Protein AF-A0A8J8GU17-F1 (afdb_monomer_lite)

pLDDT: mean 94.71, std 6.01, range [49.91, 98.12]

Structure (mmCIF, N/CA/C/O backbone):
data_AF-A0A8J8GU17-F1
#
_entry.id   AF-A0A8J8GU17-F1
#
loop_
_atom_site.group_PDB
_atom_site.id
_atom_site.type_symbol
_atom_site.label_atom_id
_atom_site.label_alt_id
_atom_site.label_comp_id
_atom_site.label_asym_id
_atom_site.label_entity_id
_atom_site.label_seq_id
_atom_site.pdbx_PDB_ins_code
_atom_site.Cartn_x
_atom_site.Cartn_y
_atom_site.Cartn_z
_atom_site.occupancy
_atom_site.B_iso_or_equiv
_atom_site.auth_seq_id
_atom_site.auth_comp_id
_atom_site.auth_asym_id
_atom_site.auth_atom_id
_atom_site.pdbx_PDB_model_num
ATOM 1 N N . MET A 1 1 ? 31.470 9.583 -30.764 1.00 49.91 1 MET A N 1
ATOM 2 C CA . MET A 1 1 ? 30.936 8.257 -31.128 1.00 49.91 1 MET A CA 1
ATOM 3 C C . MET A 1 1 ? 29.894 7.911 -30.079 1.00 49.91 1 MET A C 1
ATOM 5 O O . MET A 1 1 ? 30.282 7.911 -28.912 1.00 49.91 1 MET A O 1
ATOM 9 N N . PRO A 1 2 ? 28.609 7.721 -30.423 1.00 65.38 2 PRO A N 1
ATOM 10 C CA . PRO A 1 2 ? 27.665 7.145 -29.469 1.00 65.38 2 PRO A CA 1
ATOM 11 C C . PRO A 1 2 ? 28.171 5.750 -29.077 1.00 65.38 2 PRO A C 1
ATOM 13 O O . PRO A 1 2 ? 28.628 4.992 -29.931 1.00 65.38 2 PRO A O 1
ATOM 16 N N . SER A 1 3 ? 28.196 5.460 -27.775 1.00 90.19 3 SER A N 1
ATOM 17 C CA . SER A 1 3 ? 28.551 4.128 -27.277 1.00 90.19 3 SER A CA 1
ATOM 18 C C . SER A 1 3 ? 27.293 3.271 -27.314 1.00 90.19 3 SER A C 1
ATOM 20 O O . SER A 1 3 ? 26.287 3.649 -26.713 1.00 90.19 3 SER A O 1
ATOM 22 N N . THR A 1 4 ? 27.337 2.156 -28.034 1.00 94.75 4 THR A N 1
ATOM 23 C CA . THR A 1 4 ? 26.257 1.167 -28.075 1.00 94.75 4 THR A CA 1
ATOM 24 C C . THR A 1 4 ? 26.599 -0.012 -27.170 1.00 94.75 4 THR A C 1
ATOM 26 O O . THR A 1 4 ? 27.767 -0.364 -26.996 1.00 94.75 4 THR A O 1
ATOM 29 N N . LEU A 1 5 ? 25.575 -0.609 -26.568 1.00 95.38 5 LEU A N 1
ATOM 30 C CA . LEU A 1 5 ? 25.653 -1.878 -25.850 1.00 95.38 5 LEU A CA 1
ATOM 31 C C . LEU A 1 5 ? 24.434 -2.716 -26.213 1.00 95.38 5 LEU A C 1
ATOM 33 O O . LEU A 1 5 ? 23.381 -2.180 -26.557 1.00 95.38 5 LEU A O 1
ATOM 37 N N . THR A 1 6 ? 24.552 -4.035 -26.087 1.00 97.12 6 THR A N 1
ATOM 38 C CA . THR A 1 6 ? 23.347 -4.871 -26.106 1.00 97.12 6 THR A CA 1
ATOM 39 C C . THR A 1 6 ? 22.490 -4.575 -24.874 1.00 97.12 6 THR A C 1
ATOM 41 O O . THR A 1 6 ? 23.027 -4.301 -23.790 1.00 97.12 6 THR A O 1
ATOM 44 N N . VAL A 1 7 ? 21.164 -4.678 -25.002 1.00 96.50 7 VAL A N 1
ATOM 45 C CA . VAL A 1 7 ? 20.240 -4.483 -23.868 1.00 96.50 7 VAL A CA 1
ATOM 46 C C . VAL A 1 7 ? 20.624 -5.391 -22.692 1.00 96.50 7 VAL A C 1
ATOM 48 O O . VAL A 1 7 ? 20.656 -4.950 -21.544 1.00 96.50 7 VAL A O 1
ATOM 51 N N . ARG A 1 8 ? 21.018 -6.641 -22.972 1.00 97.38 8 ARG A N 1
ATOM 52 C CA . ARG A 1 8 ? 21.497 -7.610 -21.975 1.00 97.38 8 ARG A CA 1
ATOM 53 C C . ARG A 1 8 ? 22.758 -7.151 -21.246 1.00 97.38 8 ARG A C 1
ATOM 55 O O . ARG A 1 8 ? 22.832 -7.297 -20.024 1.00 97.38 8 ARG A O 1
ATOM 62 N N . GLN A 1 9 ? 23.754 -6.630 -21.963 1.00 97.62 9 GLN A N 1
ATOM 63 C CA . GLN A 1 9 ? 24.992 -6.139 -21.347 1.00 97.62 9 GLN A CA 1
ATOM 64 C C . GLN A 1 9 ? 24.708 -4.970 -20.408 1.00 97.62 9 GLN A C 1
ATOM 66 O O . GLN A 1 9 ? 25.197 -4.970 -19.280 1.00 97.62 9 GLN A O 1
ATOM 71 N N . TYR A 1 10 ? 23.881 -4.018 -20.843 1.00 97.12 10 TYR A N 1
ATOM 72 C CA . TYR A 1 10 ? 23.500 -2.877 -20.018 1.00 97.12 10 TYR A CA 1
ATOM 73 C C . TYR A 1 10 ? 22.691 -3.308 -18.786 1.00 97.12 10 TYR A C 1
ATOM 75 O O . TYR A 1 10 ? 23.036 -2.940 -17.663 1.00 97.12 10 TYR A O 1
ATOM 83 N N . ALA A 1 11 ? 21.674 -4.158 -18.971 1.00 96.31 11 ALA A N 1
ATOM 84 C CA . ALA A 1 11 ? 20.870 -4.716 -17.883 1.00 96.31 11 ALA A CA 1
ATOM 85 C C . ALA A 1 11 ? 21.747 -5.402 -16.824 1.00 96.31 11 ALA A C 1
ATOM 87 O O . ALA A 1 11 ? 21.620 -5.136 -15.630 1.00 96.31 11 ALA A O 1
ATOM 88 N N . THR A 1 12 ? 22.705 -6.220 -17.270 1.00 97.38 12 THR A N 1
ATOM 89 C CA . THR A 1 12 ? 23.651 -6.919 -16.388 1.00 97.38 12 THR A CA 1
ATOM 90 C C . THR A 1 12 ? 24.560 -5.937 -15.650 1.00 97.38 12 THR A C 1
ATOM 92 O O . THR A 1 12 ? 24.718 -6.046 -14.436 1.00 97.38 12 THR A O 1
ATOM 95 N N . ALA A 1 13 ? 25.130 -4.956 -16.357 1.00 96.62 13 ALA A N 1
ATOM 96 C CA . ALA A 1 13 ? 26.029 -3.962 -15.771 1.00 96.62 13 ALA A CA 1
ATOM 97 C C . ALA A 1 13 ? 25.346 -3.120 -14.681 1.00 96.62 13 ALA A C 1
ATOM 99 O O . ALA A 1 13 ? 25.985 -2.741 -13.700 1.00 96.62 13 ALA A O 1
ATOM 100 N N . HIS A 1 14 ? 24.046 -2.866 -14.830 1.00 94.88 14 HIS A N 1
ATOM 101 C CA . HIS A 1 14 ? 23.263 -2.056 -13.900 1.00 94.88 14 HIS A CA 1
ATOM 102 C C . HIS A 1 14 ? 22.372 -2.870 -12.954 1.00 94.88 14 HIS A C 1
ATOM 104 O O . HIS A 1 14 ? 21.648 -2.279 -12.158 1.00 94.88 14 HIS A O 1
ATOM 110 N N . SER A 1 15 ? 22.451 -4.207 -12.992 1.00 95.69 15 SER A N 1
ATOM 111 C CA . SER A 1 15 ? 21.608 -5.110 -12.189 1.00 95.69 15 SER A CA 1
ATOM 112 C C . SER A 1 15 ? 20.103 -4.838 -12.345 1.00 95.69 15 SER A C 1
ATOM 114 O O . SER A 1 15 ? 19.340 -4.924 -11.385 1.00 95.69 15 SER A O 1
ATOM 116 N N . ILE A 1 16 ? 19.681 -4.497 -13.562 1.00 94.25 16 ILE A N 1
ATOM 117 C CA . ILE A 1 16 ? 18.285 -4.228 -13.914 1.00 94.25 16 ILE A CA 1
ATOM 118 C C . ILE A 1 16 ? 17.696 -5.508 -14.520 1.00 94.25 16 ILE A C 1
ATOM 120 O O . ILE A 1 16 ? 18.326 -6.082 -15.413 1.00 94.25 16 ILE A O 1
ATOM 124 N N . PRO A 1 17 ? 16.508 -5.971 -14.089 1.00 94.31 17 PRO A N 1
ATOM 125 C CA . PRO A 1 17 ? 15.830 -7.062 -14.781 1.00 94.31 17 PRO A CA 1
ATOM 126 C C . PRO A 1 17 ? 15.508 -6.647 -16.222 1.00 94.31 17 PRO A C 1
ATOM 128 O O . PRO A 1 17 ? 14.969 -5.567 -16.473 1.00 94.31 17 PRO A O 1
ATOM 131 N N . ILE A 1 18 ? 15.906 -7.480 -17.182 1.00 94.81 18 ILE A N 1
ATOM 132 C CA . ILE A 1 18 ? 15.976 -7.111 -18.602 1.00 94.81 18 ILE A CA 1
ATOM 133 C C . ILE A 1 18 ? 14.609 -6.731 -19.189 1.00 94.81 18 ILE A C 1
ATOM 135 O O . ILE A 1 18 ? 14.518 -5.856 -20.048 1.00 94.81 18 ILE A O 1
ATOM 139 N N . GLU A 1 19 ? 13.540 -7.335 -18.679 1.00 92.94 19 GLU A N 1
ATOM 140 C CA . GLU A 1 19 ? 12.149 -7.064 -19.025 1.00 92.94 19 GLU A CA 1
ATOM 141 C C . GLU A 1 19 ? 11.753 -5.597 -18.821 1.00 92.94 19 GLU A C 1
ATOM 143 O O . GLU A 1 19 ? 10.956 -5.070 -19.598 1.00 92.94 19 GLU A O 1
ATOM 148 N N . HIS A 1 20 ? 12.359 -4.912 -17.847 1.00 92.69 20 HIS A N 1
ATOM 149 C CA . HIS A 1 20 ? 12.088 -3.500 -17.601 1.00 92.69 20 HIS A CA 1
ATOM 150 C C . HIS A 1 20 ? 12.690 -2.576 -18.660 1.00 92.69 20 HIS A C 1
ATOM 152 O O . HIS A 1 20 ? 12.275 -1.428 -18.759 1.00 92.69 20 HIS A O 1
ATOM 158 N N . LEU A 1 21 ? 13.649 -3.057 -19.452 1.00 95.06 21 LEU A N 1
ATOM 159 C CA . LEU A 1 21 ? 14.205 -2.304 -20.574 1.00 95.06 21 LEU A CA 1
ATOM 160 C C . LEU A 1 21 ? 13.504 -2.676 -21.884 1.00 95.06 21 LEU A C 1
ATOM 162 O O . LEU A 1 21 ? 13.185 -1.792 -22.672 1.00 95.06 21 LEU A O 1
ATOM 166 N N . LEU A 1 22 ? 13.219 -3.965 -22.110 1.00 95.06 22 LEU A N 1
ATOM 167 C CA . LEU A 1 22 ? 12.659 -4.449 -23.380 1.00 95.06 22 LEU A CA 1
ATOM 168 C C . LEU A 1 22 ? 11.270 -3.888 -23.693 1.00 95.06 22 LEU A C 1
ATOM 170 O O . LEU A 1 22 ? 11.017 -3.534 -24.844 1.00 95.06 22 LEU A O 1
ATOM 174 N N . GLY A 1 23 ? 10.387 -3.794 -22.694 1.00 93.38 23 GLY A N 1
ATOM 175 C CA . GLY A 1 23 ? 9.047 -3.224 -22.872 1.00 93.38 23 GLY A CA 1
ATOM 176 C C . GLY A 1 23 ? 9.107 -1.764 -23.336 1.00 93.38 23 GLY A C 1
ATOM 177 O O . GLY A 1 23 ? 8.714 -1.485 -24.470 1.00 93.38 23 GLY A O 1
ATOM 178 N N . PRO A 1 24 ? 9.688 -0.853 -22.531 1.00 93.62 24 PRO A N 1
ATOM 179 C CA . PRO A 1 24 ? 9.806 0.560 -22.890 1.00 93.62 24 PRO A CA 1
ATOM 180 C C . PRO A 1 24 ? 10.580 0.810 -24.189 1.00 93.62 24 PRO A C 1
ATOM 182 O O . PRO A 1 24 ? 10.205 1.683 -24.968 1.00 93.62 24 PRO A O 1
ATOM 185 N N . LEU A 1 25 ? 11.637 0.033 -24.461 1.00 94.75 25 LEU A N 1
ATOM 186 C CA . LEU A 1 25 ? 12.367 0.121 -25.730 1.00 94.75 25 LEU A CA 1
ATOM 187 C C . LEU A 1 25 ? 11.488 -0.263 -26.921 1.00 94.75 25 LEU A C 1
ATOM 189 O O . LEU A 1 25 ? 11.525 0.415 -27.947 1.00 94.75 25 LEU A O 1
ATOM 193 N N . SER A 1 26 ? 10.706 -1.338 -26.794 1.00 94.38 26 SER A N 1
ATOM 194 C CA . SER A 1 26 ? 9.844 -1.804 -27.882 1.00 94.38 26 SER A CA 1
ATOM 195 C C . SER A 1 26 ? 8.713 -0.822 -28.171 1.00 94.38 26 SER A C 1
ATOM 197 O O . SER A 1 26 ? 8.419 -0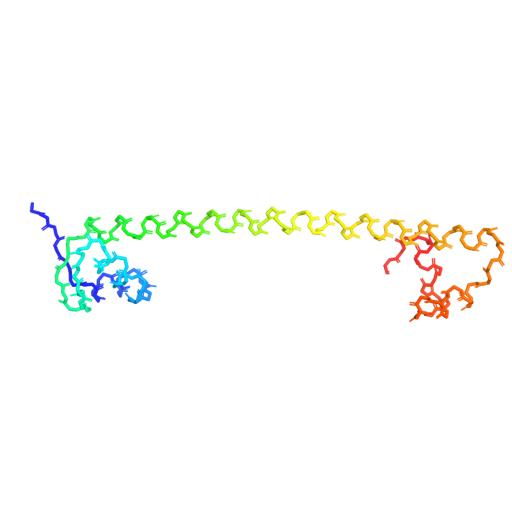.545 -29.331 1.00 94.38 26 SER A O 1
ATOM 199 N N . GLU A 1 27 ? 8.120 -0.248 -27.122 1.00 93.69 27 GLU A N 1
ATOM 200 C CA . GLU A 1 27 ? 7.106 0.804 -27.237 1.00 93.69 27 GLU A CA 1
ATOM 201 C C . GLU A 1 27 ? 7.675 2.066 -27.893 1.00 93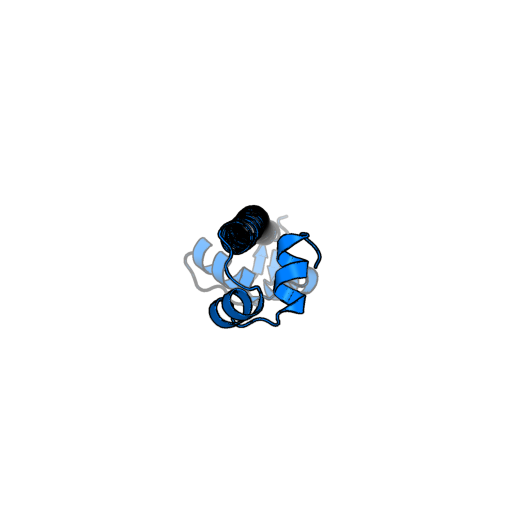.69 27 GLU A C 1
ATOM 203 O O . GLU A 1 27 ? 7.092 2.595 -28.837 1.00 93.69 27 GLU A O 1
ATOM 208 N N . ARG A 1 28 ? 8.847 2.529 -27.443 1.00 93.12 28 ARG A N 1
ATOM 209 C CA . ARG A 1 28 ? 9.491 3.741 -27.971 1.00 93.12 28 ARG A CA 1
ATOM 210 C C . ARG A 1 28 ? 9.897 3.603 -29.438 1.00 93.12 28 ARG A C 1
ATOM 212 O O . ARG A 1 28 ? 9.871 4.591 -30.171 1.00 93.12 28 ARG A O 1
ATOM 219 N N . ARG A 1 29 ? 10.289 2.400 -29.859 1.00 92.88 29 ARG A N 1
ATOM 220 C CA . ARG A 1 29 ? 10.719 2.109 -31.235 1.00 92.88 29 ARG A CA 1
ATOM 221 C C . ARG A 1 29 ? 9.592 1.620 -32.144 1.00 92.88 29 ARG A C 1
ATOM 223 O O . ARG A 1 29 ? 9.853 1.417 -33.326 1.00 92.88 29 ARG A O 1
ATOM 230 N N . ASP A 1 30 ? 8.385 1.427 -31.608 1.00 94.19 30 ASP A N 1
ATOM 231 C CA . ASP A 1 30 ? 7.243 0.811 -32.302 1.00 94.19 30 ASP A CA 1
ATOM 232 C C . ASP A 1 30 ? 7.631 -0.503 -33.015 1.00 94.19 30 ASP A C 1
ATOM 234 O O . ASP A 1 30 ? 7.248 -0.792 -34.150 1.00 94.19 30 ASP A O 1
ATOM 238 N N . ALA A 1 31 ? 8.494 -1.286 -32.363 1.00 93.00 31 ALA A N 1
ATOM 239 C CA . ALA A 1 31 ? 9.078 -2.501 -32.914 1.00 93.00 31 ALA A CA 1
ATOM 240 C C . ALA A 1 31 ? 9.533 -3.433 -31.791 1.00 93.00 31 ALA A C 1
ATOM 242 O O . ALA A 1 31 ? 10.013 -2.982 -30.758 1.00 93.00 31 ALA A O 1
ATOM 243 N N . SER A 1 32 ? 9.441 -4.746 -32.006 1.00 92.00 32 SER A N 1
ATOM 244 C CA . SER A 1 32 ? 9.950 -5.723 -31.039 1.00 92.00 32 SER A CA 1
ATOM 245 C C . SER A 1 32 ? 11.467 -5.591 -30.894 1.00 92.00 32 SER A C 1
ATOM 247 O O . SER A 1 32 ? 12.201 -5.842 -31.849 1.00 92.00 32 SER A O 1
ATOM 249 N N . VAL A 1 33 ? 11.931 -5.254 -29.692 1.00 94.38 33 VAL A N 1
ATOM 250 C CA . VAL A 1 33 ? 13.352 -5.237 -29.328 1.00 94.38 33 VAL A CA 1
ATOM 251 C C . VAL A 1 33 ? 13.666 -6.497 -28.531 1.00 94.38 33 VAL A C 1
ATOM 253 O O . VAL A 1 33 ? 12.960 -6.825 -27.579 1.00 94.38 33 VAL A O 1
ATOM 256 N N . ASP A 1 34 ? 14.715 -7.217 -28.925 1.00 95.88 34 ASP A N 1
ATOM 257 C CA . ASP A 1 34 ? 15.212 -8.369 -28.176 1.00 95.88 34 ASP A CA 1
ATOM 258 C C . ASP A 1 34 ? 16.385 -7.994 -27.254 1.00 95.88 34 ASP A C 1
ATOM 260 O O . ASP A 1 34 ? 16.905 -6.878 -27.261 1.00 95.88 34 ASP A O 1
ATOM 264 N N . SER A 1 35 ? 16.795 -8.943 -26.415 1.00 93.75 35 SER A N 1
ATOM 265 C CA . SER A 1 35 ? 17.861 -8.755 -25.430 1.00 93.75 35 SER A CA 1
ATOM 266 C C . SER A 1 35 ? 19.246 -8.505 -26.027 1.00 93.75 35 SER A C 1
ATOM 268 O O . SER A 1 35 ? 20.105 -7.945 -25.344 1.00 93.75 35 SER A O 1
ATOM 270 N N . ASP A 1 36 ? 19.486 -8.963 -27.252 1.00 96.88 36 ASP A N 1
ATOM 271 C CA . ASP A 1 36 ? 20.801 -8.927 -27.887 1.00 96.88 36 ASP A CA 1
ATOM 272 C C . ASP A 1 36 ? 20.905 -7.767 -28.899 1.00 96.88 36 ASP A C 1
ATOM 274 O O . ASP A 1 36 ? 21.980 -7.512 -29.439 1.00 96.88 36 ASP A O 1
ATOM 278 N N . ALA A 1 37 ? 19.819 -7.011 -29.091 1.00 95.62 37 ALA A N 1
ATOM 279 C CA . ALA A 1 37 ? 19.782 -5.782 -29.865 1.00 95.62 37 ALA A CA 1
ATOM 280 C C . ALA A 1 37 ? 20.762 -4.736 -29.315 1.00 95.62 37 ALA A C 1
ATOM 282 O O . ALA A 1 37 ? 20.770 -4.434 -28.117 1.00 95.62 37 ALA A O 1
ATOM 283 N N . GLU A 1 38 ? 21.560 -4.147 -30.206 1.00 96.25 38 GLU A N 1
ATOM 284 C CA . GLU A 1 38 ? 22.422 -3.018 -29.872 1.00 96.25 38 GLU A CA 1
ATOM 285 C C . GLU A 1 38 ? 21.612 -1.720 -29.794 1.00 96.25 38 GLU A C 1
ATOM 287 O O . GLU A 1 38 ? 20.874 -1.345 -30.712 1.00 96.25 38 GLU A O 1
ATOM 292 N N . VAL A 1 39 ? 21.762 -1.028 -28.670 1.00 95.31 39 VAL A N 1
ATOM 293 C CA . VAL A 1 39 ? 21.059 0.212 -28.346 1.00 95.31 39 VAL A CA 1
ATOM 294 C C . VAL A 1 39 ? 22.079 1.226 -27.840 1.00 95.31 39 VAL A C 1
ATOM 296 O O . VAL A 1 39 ? 23.087 0.867 -27.225 1.00 95.31 39 VAL A O 1
ATOM 299 N N . GLU A 1 40 ? 21.852 2.506 -28.127 1.00 95.88 40 GLU A N 1
ATOM 300 C CA . GLU A 1 40 ? 22.696 3.566 -27.587 1.00 95.88 40 GLU A CA 1
ATOM 301 C C . GLU A 1 40 ? 22.558 3.624 -26.063 1.00 95.88 40 GLU A C 1
ATOM 303 O O . GLU A 1 40 ? 21.452 3.622 -25.522 1.00 95.88 40 GLU A O 1
ATOM 308 N N . VAL A 1 41 ? 23.687 3.726 -25.360 1.00 95.38 41 VAL A N 1
ATOM 309 C CA . VAL A 1 41 ? 23.697 3.818 -23.891 1.00 95.38 41 VAL A CA 1
ATOM 310 C C . VAL A 1 41 ? 22.863 5.005 -23.398 1.00 95.38 41 VAL A C 1
ATOM 312 O O . VAL A 1 41 ? 22.188 4.880 -22.384 1.00 95.38 41 VAL A O 1
ATOM 315 N N . ALA A 1 42 ? 22.835 6.112 -24.146 1.00 95.12 42 ALA A N 1
ATOM 316 C CA . ALA A 1 42 ? 22.017 7.278 -23.819 1.00 95.12 42 ALA A CA 1
ATOM 317 C C . ALA A 1 42 ? 20.509 6.961 -23.793 1.00 95.12 42 ALA A C 1
ATOM 319 O O . ALA A 1 42 ? 19.818 7.369 -22.866 1.00 95.12 42 ALA A O 1
ATOM 320 N N . GLU A 1 43 ? 20.002 6.181 -24.753 1.00 94.44 43 GLU A N 1
ATOM 321 C CA . GLU A 1 43 ? 18.589 5.774 -24.790 1.00 94.44 43 GLU A CA 1
ATOM 322 C C . GLU A 1 43 ? 18.244 4.848 -23.610 1.00 94.44 43 GLU A C 1
ATOM 324 O O . GLU A 1 43 ? 17.183 4.972 -22.998 1.00 94.44 43 GLU A O 1
ATOM 329 N N . LEU A 1 44 ? 19.163 3.946 -23.249 1.00 94.94 44 LEU A N 1
ATOM 330 C CA . LEU A 1 44 ? 19.010 3.053 -22.095 1.00 94.94 44 LEU A CA 1
ATOM 331 C C . LEU A 1 44 ? 19.036 3.821 -20.764 1.00 94.94 44 LEU A C 1
ATOM 333 O O . LEU A 1 44 ? 18.250 3.519 -19.863 1.00 94.94 44 LEU A O 1
ATOM 337 N N . ASP A 1 45 ? 19.905 4.828 -20.650 1.00 96.06 45 ASP A N 1
ATOM 338 C CA . ASP A 1 45 ? 19.977 5.718 -19.491 1.00 96.06 45 ASP A CA 1
ATOM 339 C C . ASP A 1 45 ? 18.695 6.547 -19.330 1.00 96.06 45 ASP A C 1
ATOM 341 O O . ASP A 1 45 ? 18.194 6.649 -18.210 1.00 96.06 45 ASP A O 1
ATOM 345 N N . GLU A 1 46 ? 18.124 7.066 -20.423 1.00 95.06 46 GLU A N 1
ATOM 346 C CA . GLU A 1 46 ? 16.843 7.789 -20.403 1.00 95.06 46 GLU A CA 1
ATOM 347 C C . GLU A 1 46 ? 15.697 6.909 -19.885 1.00 95.06 46 GLU A C 1
ATOM 349 O O . GLU A 1 46 ? 14.906 7.337 -19.043 1.00 95.06 46 GLU A O 1
ATOM 354 N N . ILE A 1 47 ? 15.614 5.658 -20.349 1.00 94.69 47 ILE A N 1
ATOM 355 C CA . ILE A 1 47 ? 14.594 4.710 -19.876 1.00 94.69 47 ILE A CA 1
ATOM 356 C C . ILE A 1 47 ? 14.786 4.419 -18.388 1.00 94.69 47 ILE A C 1
ATOM 358 O O . ILE A 1 47 ? 13.821 4.453 -17.623 1.00 94.69 47 ILE A O 1
ATOM 362 N N . ARG A 1 48 ? 16.028 4.185 -17.951 1.00 94.50 48 ARG A N 1
ATOM 363 C CA . ARG A 1 48 ? 16.334 3.963 -16.533 1.00 94.50 48 ARG A CA 1
ATOM 364 C C . ARG A 1 48 ? 15.963 5.176 -15.675 1.00 94.50 48 ARG A C 1
ATOM 366 O O . ARG A 1 48 ? 15.436 5.006 -14.578 1.00 94.50 48 ARG A O 1
ATOM 373 N N . GLU A 1 49 ? 16.243 6.391 -16.139 1.00 95.06 49 GLU A N 1
ATOM 374 C CA . GLU A 1 49 ? 15.896 7.627 -15.430 1.00 95.06 49 GLU A CA 1
ATOM 375 C C . GLU A 1 49 ? 14.379 7.812 -15.311 1.00 95.06 49 GLU A C 1
ATOM 377 O O . GLU A 1 49 ? 13.881 8.128 -14.226 1.00 95.06 49 GLU A O 1
ATOM 382 N N . LEU A 1 50 ? 13.634 7.532 -16.383 1.00 92.75 50 LEU A N 1
ATOM 383 C CA . LEU A 1 50 ? 12.174 7.557 -16.360 1.00 92.75 50 LEU A CA 1
ATOM 384 C C . LEU A 1 50 ? 11.617 6.546 -15.349 1.00 92.75 50 LEU A C 1
ATOM 386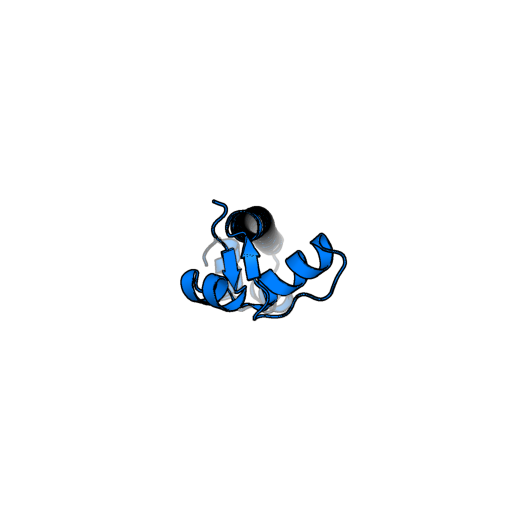 O O . LEU A 1 50 ? 10.788 6.904 -14.515 1.00 92.75 50 LEU A O 1
ATOM 390 N N . MET A 1 51 ? 12.116 5.307 -15.367 1.00 91.88 51 MET A N 1
ATOM 391 C CA . MET A 1 51 ? 11.714 4.280 -14.401 1.00 91.88 51 MET A CA 1
ATOM 392 C C . MET A 1 51 ? 11.988 4.707 -12.955 1.00 91.88 51 MET A C 1
ATOM 394 O O . MET A 1 51 ? 11.143 4.514 -12.083 1.00 91.88 51 MET A O 1
ATOM 398 N N . ASN A 1 52 ? 13.158 5.294 -12.694 1.00 93.56 52 ASN A N 1
ATOM 399 C CA . ASN A 1 52 ? 13.513 5.777 -11.362 1.00 93.56 52 ASN A CA 1
ATOM 400 C C . ASN A 1 52 ? 12.594 6.915 -10.912 1.00 93.56 52 ASN A C 1
ATOM 402 O O . ASN A 1 52 ? 12.189 6.937 -9.753 1.00 93.56 52 ASN A O 1
ATOM 406 N N . THR A 1 53 ? 12.246 7.832 -11.815 1.00 95.25 53 THR A N 1
ATOM 407 C CA . THR A 1 53 ? 11.309 8.929 -11.533 1.00 95.25 53 THR A CA 1
ATOM 408 C C . THR A 1 53 ? 9.948 8.384 -11.110 1.00 95.25 53 THR A C 1
ATOM 410 O O . THR A 1 53 ? 9.474 8.719 -10.027 1.00 95.25 53 THR A O 1
ATOM 413 N N . VAL A 1 54 ? 9.376 7.467 -11.897 1.00 93.75 54 VAL A N 1
ATOM 414 C CA . VAL A 1 54 ? 8.080 6.838 -11.591 1.00 93.75 54 VAL A CA 1
ATOM 415 C C . VAL A 1 54 ? 8.134 6.080 -10.263 1.00 93.75 54 VAL A C 1
ATOM 417 O O . VAL A 1 54 ? 7.259 6.240 -9.419 1.00 93.75 54 VAL A O 1
ATOM 420 N N . ALA A 1 55 ? 9.198 5.310 -10.020 1.00 93.12 55 ALA A N 1
ATOM 421 C CA . ALA A 1 55 ? 9.353 4.586 -8.760 1.00 93.12 55 ALA A CA 1
ATOM 422 C C . ALA A 1 55 ? 9.446 5.529 -7.546 1.00 93.12 55 ALA A C 1
ATOM 424 O O . ALA A 1 55 ? 8.933 5.214 -6.473 1.00 93.12 55 ALA A O 1
ATOM 425 N N . VAL A 1 56 ? 10.097 6.687 -7.691 1.00 96.94 56 VAL A N 1
ATOM 426 C CA . VAL A 1 56 ? 10.162 7.703 -6.631 1.00 96.94 56 VAL A CA 1
ATOM 427 C C . VAL A 1 56 ? 8.788 8.324 -6.385 1.00 96.94 56 VAL A C 1
ATOM 429 O O . VAL A 1 56 ? 8.410 8.474 -5.223 1.00 96.94 56 VAL A O 1
ATOM 432 N N . GLU A 1 57 ? 8.036 8.648 -7.437 1.00 97.00 57 GLU A N 1
ATOM 433 C CA . GLU A 1 57 ? 6.666 9.165 -7.327 1.00 97.00 57 GLU A CA 1
ATOM 434 C C . GLU A 1 57 ? 5.750 8.163 -6.611 1.00 97.00 57 GLU A C 1
ATOM 436 O O . GLU A 1 57 ? 5.116 8.517 -5.616 1.00 97.00 57 GLU A O 1
ATOM 441 N N . ASP A 1 58 ? 5.782 6.887 -7.004 1.00 97.00 58 ASP A N 1
ATOM 442 C CA . ASP A 1 58 ? 5.009 5.820 -6.358 1.00 97.00 58 ASP A CA 1
ATOM 443 C C . ASP A 1 58 ? 5.357 5.661 -4.869 1.00 97.00 58 ASP A C 1
ATOM 445 O O . ASP A 1 58 ? 4.481 5.443 -4.024 1.00 97.00 58 ASP A O 1
ATOM 449 N N . LEU A 1 59 ? 6.642 5.780 -4.514 1.00 97.81 59 LEU A N 1
ATOM 450 C CA . LEU A 1 59 ? 7.089 5.724 -3.122 1.00 97.81 59 LEU A CA 1
ATOM 451 C C . LEU A 1 59 ? 6.615 6.935 -2.310 1.00 97.81 59 LEU A C 1
ATOM 453 O O . LEU A 1 59 ? 6.268 6.780 -1.134 1.00 97.81 59 LEU A O 1
ATOM 457 N N . VAL A 1 60 ? 6.600 8.128 -2.908 1.00 97.75 60 VAL A N 1
ATOM 458 C CA . VAL A 1 60 ? 6.065 9.344 -2.279 1.00 97.75 60 VAL A CA 1
ATOM 459 C C . VAL A 1 60 ? 4.564 9.196 -2.043 1.00 97.75 60 VAL A C 1
ATOM 461 O O . VAL A 1 60 ? 4.106 9.384 -0.914 1.00 97.75 60 VAL A O 1
ATOM 464 N N . ASP A 1 61 ? 3.822 8.746 -3.048 1.00 97.94 61 ASP A N 1
ATOM 465 C CA . ASP A 1 61 ? 2.389 8.481 -2.943 1.00 97.94 61 ASP A CA 1
ATOM 466 C C . ASP A 1 61 ? 2.074 7.431 -1.872 1.00 97.94 61 ASP A C 1
ATOM 468 O O . ASP A 1 61 ? 1.154 7.592 -1.065 1.00 97.94 61 ASP A O 1
ATOM 472 N N . ALA A 1 62 ? 2.839 6.337 -1.832 1.00 97.81 62 ALA A N 1
ATOM 473 C CA . ALA A 1 62 ? 2.679 5.293 -0.826 1.00 97.81 62 ALA A CA 1
ATOM 474 C C . ALA A 1 62 ? 2.979 5.810 0.590 1.00 97.81 62 ALA A C 1
ATOM 476 O O . ALA A 1 62 ? 2.278 5.456 1.544 1.00 97.81 62 ALA A O 1
ATOM 477 N N . ARG A 1 63 ? 4.000 6.664 0.741 1.00 98.06 63 ARG A N 1
ATOM 478 C CA . ARG A 1 63 ? 4.329 7.323 2.012 1.00 98.06 63 ARG A CA 1
ATOM 479 C C . ARG A 1 63 ? 3.175 8.200 2.490 1.00 98.06 63 ARG A C 1
ATOM 481 O O . ARG A 1 63 ? 2.843 8.143 3.674 1.00 98.06 63 ARG A O 1
ATOM 488 N N . ASP A 1 64 ? 2.576 8.979 1.598 1.00 98.12 64 ASP A N 1
ATOM 489 C CA . ASP A 1 64 ? 1.508 9.916 1.950 1.00 98.12 64 ASP A CA 1
ATOM 490 C C . ASP A 1 64 ? 0.221 9.162 2.309 1.00 98.12 64 ASP A C 1
ATOM 492 O O . ASP A 1 64 ? -0.326 9.365 3.394 1.00 98.12 64 ASP A O 1
ATOM 496 N N . LYS A 1 65 ? -0.151 8.141 1.525 1.00 97.75 65 LYS A N 1
ATOM 497 C CA . LYS A 1 65 ? -1.251 7.217 1.867 1.00 97.75 65 LYS A CA 1
ATOM 498 C C . LYS A 1 65 ? -1.046 6.537 3.224 1.00 97.75 65 LYS A C 1
ATOM 500 O O . LYS A 1 65 ? -1.994 6.356 3.987 1.00 97.75 65 LYS A O 1
ATOM 505 N N . LEU A 1 66 ? 0.191 6.158 3.557 1.00 98.06 66 LEU A N 1
ATOM 506 C CA . LEU A 1 66 ? 0.513 5.585 4.866 1.00 98.06 66 LEU A CA 1
ATOM 507 C C . LEU A 1 66 ? 0.384 6.618 5.996 1.00 98.06 66 LEU A C 1
ATOM 509 O O . LEU A 1 66 ? 0.001 6.255 7.112 1.00 98.06 66 LEU A O 1
ATOM 513 N N . ALA A 1 67 ? 0.732 7.881 5.747 1.00 97.94 67 ALA A N 1
ATOM 514 C CA . ALA A 1 67 ? 0.565 8.956 6.718 1.00 97.94 67 ALA A CA 1
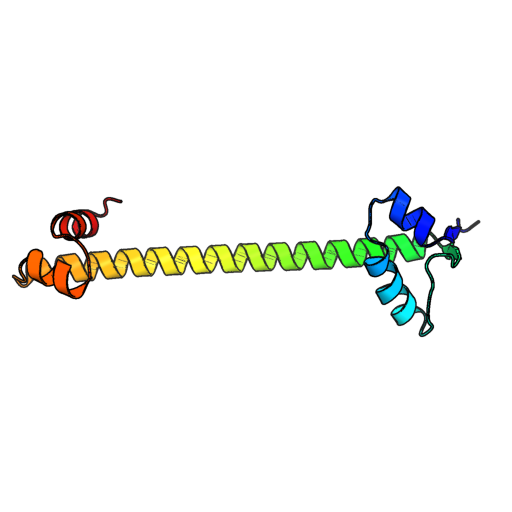ATOM 515 C C . ALA A 1 67 ? -0.921 9.209 7.014 1.00 97.94 67 ALA A C 1
ATOM 517 O O . ALA A 1 67 ? -1.291 9.258 8.191 1.00 97.94 67 ALA A O 1
ATOM 518 N N . ASP A 1 68 ? -1.755 9.253 5.975 1.00 97.81 68 ASP A N 1
ATOM 519 C CA . ASP A 1 68 ? -3.206 9.419 6.087 1.00 97.81 68 ASP A CA 1
ATOM 520 C C . ASP A 1 68 ? -3.843 8.243 6.834 1.00 97.81 68 ASP A C 1
ATOM 522 O O . ASP A 1 68 ? -4.497 8.436 7.857 1.00 97.81 68 ASP A O 1
ATOM 526 N N . ALA A 1 69 ? -3.527 7.004 6.445 1.00 97.88 69 ALA A N 1
ATOM 527 C CA . ALA A 1 69 ? -4.030 5.813 7.132 1.00 97.88 69 ALA A CA 1
ATOM 528 C C . ALA A 1 69 ? -3.631 5.772 8.622 1.00 97.88 69 ALA A C 1
ATOM 530 O O . ALA A 1 69 ? -4.381 5.294 9.477 1.00 97.88 69 ALA A O 1
ATOM 531 N N . ARG A 1 70 ? -2.443 6.286 8.970 1.00 98.12 70 ARG A N 1
ATOM 532 C CA . ARG A 1 70 ? -2.012 6.424 10.372 1.00 98.12 70 ARG A CA 1
ATOM 533 C C . ARG A 1 70 ? -2.786 7.513 11.109 1.00 98.12 70 ARG A C 1
ATOM 535 O O . ARG A 1 70 ? -2.991 7.369 12.314 1.00 98.12 70 ARG A O 1
ATOM 542 N N . ALA A 1 71 ? -3.162 8.599 10.438 1.00 97.81 71 ALA A N 1
ATOM 543 C CA . ALA A 1 71 ? -4.000 9.639 11.020 1.00 97.81 71 ALA A CA 1
ATOM 544 C C . ALA A 1 71 ? -5.415 9.107 11.289 1.00 97.81 71 ALA A C 1
ATOM 546 O O . ALA A 1 71 ? -5.891 9.228 12.419 1.00 97.81 71 ALA A O 1
ATOM 547 N N . ASP A 1 72 ? -6.011 8.415 10.318 1.00 98.12 72 ASP A N 1
ATOM 548 C CA . ASP A 1 72 ? -7.330 7.788 10.444 1.00 98.12 72 ASP A CA 1
ATOM 549 C C . ASP A 1 72 ? -7.364 6.758 11.574 1.00 98.12 72 ASP A C 1
ATOM 551 O O . ASP A 1 72 ? -8.270 6.766 12.409 1.00 98.12 72 ASP A O 1
ATOM 555 N N . LEU A 1 73 ? -6.334 5.910 11.673 1.00 96.94 73 LEU A N 1
ATOM 556 C CA . LEU A 1 73 ? -6.228 4.943 12.763 1.00 96.94 73 LEU A CA 1
ATOM 557 C C . LEU A 1 73 ? -6.166 5.633 14.133 1.00 96.94 73 LEU A C 1
ATOM 559 O O . LEU A 1 73 ? -6.832 5.193 15.066 1.00 96.94 73 LEU A O 1
ATOM 563 N N . ARG A 1 74 ? -5.393 6.720 14.269 1.00 95.75 74 ARG A N 1
ATOM 564 C CA . ARG A 1 74 ? -5.325 7.483 15.529 1.00 95.75 74 ARG A CA 1
ATOM 565 C C . ARG A 1 74 ? -6.670 8.111 15.878 1.00 95.75 74 ARG A C 1
ATOM 567 O O . ARG A 1 74 ? -7.041 8.101 17.048 1.00 95.75 74 ARG A O 1
ATOM 574 N N . ALA A 1 75 ? -7.384 8.649 14.891 1.00 96.56 75 ALA A N 1
ATOM 575 C CA . ALA A 1 75 ? -8.716 9.207 15.097 1.00 96.56 75 ALA A CA 1
ATOM 576 C C . ALA A 1 75 ? -9.694 8.118 15.565 1.00 96.56 75 ALA A C 1
ATOM 578 O O . ALA A 1 75 ? -10.348 8.283 16.592 1.00 96.56 75 ALA A O 1
ATOM 579 N N . ALA A 1 76 ? -9.700 6.957 14.906 1.00 96.44 76 ALA A N 1
ATOM 580 C CA . ALA A 1 76 ? -10.526 5.819 15.299 1.00 96.44 76 ALA A CA 1
ATOM 581 C C . ALA A 1 76 ? -10.182 5.290 16.706 1.00 96.44 76 ALA A C 1
ATOM 583 O O . ALA A 1 76 ? -11.082 4.964 17.482 1.00 96.44 76 ALA A O 1
ATOM 584 N N . GLU A 1 77 ? -8.896 5.233 17.074 1.00 94.81 77 GLU A N 1
ATOM 585 C CA . GLU A 1 77 ? -8.459 4.874 18.433 1.00 94.81 77 GLU A CA 1
ATOM 586 C C . GLU A 1 77 ? -8.995 5.872 19.478 1.00 94.81 77 GLU A C 1
ATOM 588 O O . GLU A 1 77 ? -9.478 5.460 20.538 1.00 94.81 77 GLU A O 1
ATOM 593 N N . GLN A 1 78 ? -8.949 7.174 19.180 1.00 95.31 78 GLN A N 1
ATOM 594 C CA . GLN A 1 78 ? -9.469 8.228 20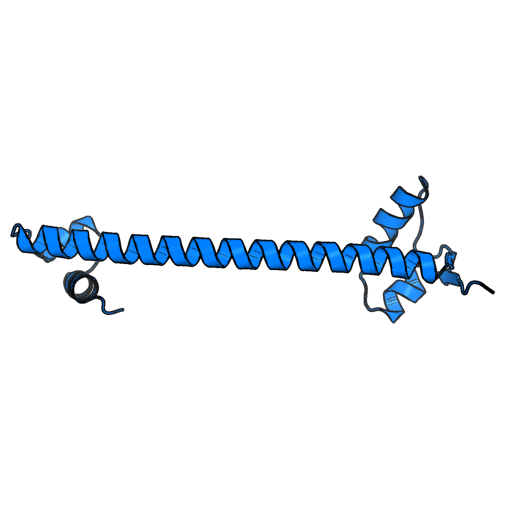.058 1.00 95.31 78 GLN A CA 1
ATOM 595 C C . GLN A 1 78 ? -10.995 8.175 20.182 1.00 95.31 78 GLN A C 1
ATOM 597 O O . GLN A 1 78 ? -11.524 8.289 21.291 1.00 95.31 78 GLN A O 1
ATOM 602 N N . ASP A 1 79 ? -11.702 7.956 19.075 1.00 96.56 79 ASP A N 1
ATOM 603 C CA . ASP A 1 79 ? -13.158 7.825 19.054 1.00 96.56 79 ASP A CA 1
ATOM 604 C C . ASP A 1 79 ? -13.617 6.597 19.844 1.00 96.56 79 ASP A C 1
ATOM 606 O O . ASP A 1 79 ? -14.533 6.694 20.665 1.00 96.56 79 ASP A O 1
ATOM 610 N N . LEU A 1 80 ? -12.934 5.459 19.681 1.00 95.31 80 LEU A N 1
ATOM 611 C CA . LEU A 1 80 ? -13.192 4.256 20.471 1.00 95.31 80 LEU A CA 1
ATOM 612 C C . LEU A 1 80 ? -12.959 4.513 21.964 1.00 95.31 80 LEU A C 1
ATOM 614 O O . LEU A 1 80 ? -13.777 4.127 22.802 1.00 95.31 80 LEU A O 1
ATOM 618 N N . GLN A 1 81 ? -11.859 5.180 22.316 1.00 95.88 81 GLN A N 1
ATOM 619 C CA . GLN A 1 81 ? -11.571 5.541 23.700 1.00 95.88 81 GLN A CA 1
ATOM 620 C C . GLN A 1 81 ? -12.652 6.457 24.291 1.00 95.88 81 GLN A C 1
ATOM 622 O O . GLN A 1 81 ? -13.055 6.258 25.442 1.00 95.88 81 GLN A O 1
ATOM 627 N N . ARG A 1 82 ? -13.127 7.447 23.524 1.00 96.50 82 ARG A N 1
ATOM 628 C CA . ARG A 1 82 ? -14.225 8.333 23.928 1.00 96.50 82 ARG A CA 1
ATOM 629 C C . ARG A 1 82 ? -15.504 7.533 24.174 1.00 96.50 82 ARG A C 1
ATOM 631 O O . ARG A 1 82 ? -16.037 7.609 25.278 1.00 96.50 82 ARG A O 1
ATOM 638 N N . ALA A 1 83 ? -15.913 6.696 23.223 1.00 96.50 83 ALA A N 1
ATOM 639 C CA . ALA A 1 83 ? -17.114 5.868 23.342 1.00 96.50 83 ALA A CA 1
ATOM 640 C C . ALA A 1 83 ? -17.060 4.928 24.560 1.00 96.50 83 ALA A C 1
ATOM 642 O O . ALA A 1 83 ? -18.040 4.777 25.287 1.00 96.50 83 ALA A O 1
ATOM 643 N N . VAL A 1 84 ? -15.894 4.333 24.846 1.00 97.31 84 VAL A N 1
ATOM 644 C CA . VAL A 1 84 ? -15.704 3.507 26.050 1.00 97.31 84 VAL A CA 1
ATOM 645 C C . VAL A 1 84 ? -15.864 4.333 27.330 1.00 97.31 84 VAL A C 1
ATOM 647 O O . VAL A 1 84 ? -16.480 3.861 28.285 1.00 97.31 84 VAL A O 1
ATOM 650 N N . ARG A 1 85 ? -15.316 5.554 27.385 1.00 97.12 85 ARG A N 1
ATOM 651 C CA . ARG A 1 85 ? -15.462 6.438 28.556 1.00 97.12 85 ARG A CA 1
ATOM 652 C C . ARG A 1 85 ? -16.915 6.848 28.772 1.00 97.12 85 ARG A C 1
ATOM 654 O O . ARG A 1 85 ? -17.372 6.783 29.910 1.00 97.12 85 ARG A O 1
ATOM 661 N N . GLU A 1 86 ? -17.613 7.226 27.707 1.00 97.69 86 GLU A N 1
ATOM 662 C CA . GLU A 1 86 ? -19.025 7.624 27.738 1.00 97.69 86 GLU A CA 1
ATOM 663 C C . GLU A 1 86 ? -19.910 6.470 28.209 1.00 97.69 86 GLU A C 1
ATOM 665 O O . GLU A 1 86 ? -20.606 6.618 29.208 1.00 97.69 86 GLU A O 1
ATOM 670 N N . ALA A 1 87 ? -19.776 5.280 27.614 1.00 97.06 87 ALA A N 1
ATOM 671 C CA . ALA A 1 87 ? -20.550 4.109 28.023 1.00 97.06 87 ALA A CA 1
ATOM 672 C C . ALA A 1 87 ? -20.359 3.771 29.514 1.00 97.06 87 ALA A C 1
ATOM 674 O O . ALA A 1 87 ? -21.317 3.465 30.225 1.00 97.06 87 ALA A O 1
ATOM 675 N N . LEU A 1 88 ? -19.120 3.844 30.015 1.00 96.81 88 LEU A N 1
ATOM 676 C CA . LEU A 1 88 ? -18.841 3.621 31.435 1.00 96.81 88 LEU A CA 1
ATOM 677 C C . LEU A 1 88 ? -19.422 4.734 32.326 1.00 96.81 88 LEU A C 1
ATOM 679 O O . LEU A 1 88 ? -19.883 4.436 33.427 1.00 96.81 88 LEU A O 1
ATOM 683 N N . ALA A 1 89 ? -19.396 5.993 31.877 1.00 96.75 89 ALA A N 1
ATOM 684 C CA . ALA A 1 89 ? -19.948 7.138 32.604 1.00 96.75 89 ALA A CA 1
ATOM 685 C C . ALA A 1 89 ? -21.485 7.111 32.665 1.00 96.75 89 ALA A C 1
ATOM 687 O O . ALA A 1 89 ? -22.062 7.474 33.686 1.00 96.75 89 ALA A O 1
ATOM 688 N N . GLU A 1 90 ? -22.135 6.596 31.622 1.00 97.56 90 GLU A N 1
ATOM 689 C CA . GLU A 1 90 ? -23.579 6.324 31.568 1.00 97.56 90 GLU A CA 1
ATOM 690 C C . GLU A 1 90 ? -24.001 5.121 32.433 1.00 97.56 90 GLU A C 1
ATOM 692 O O . GLU A 1 90 ? -25.179 4.777 32.518 1.00 97.56 90 GLU A O 1
ATOM 697 N N . GLY A 1 91 ? -23.045 4.473 33.106 1.00 96.62 91 GLY A N 1
ATOM 698 C CA . GLY A 1 91 ? -23.298 3.377 34.036 1.00 96.62 91 GLY A CA 1
ATOM 699 C C . GLY A 1 91 ? -23.286 1.991 33.396 1.00 96.62 91 GLY A C 1
ATOM 700 O O . GLY A 1 91 ? -23.591 1.010 34.080 1.00 96.62 91 GLY A O 1
ATOM 701 N N . MET A 1 92 ? -22.898 1.857 32.120 1.00 97.25 92 MET A N 1
ATOM 702 C CA . MET A 1 92 ? -22.733 0.541 31.508 1.00 97.25 92 MET A CA 1
ATOM 703 C C . MET A 1 92 ? -21.597 -0.226 32.209 1.00 97.25 92 MET A C 1
ATOM 705 O O . MET A 1 92 ? -20.467 0.263 32.289 1.00 97.25 92 MET A O 1
ATOM 709 N N . PRO A 1 93 ? -21.826 -1.463 32.691 1.00 97.25 93 PRO A N 1
ATOM 710 C CA . PRO A 1 93 ? -20.764 -2.243 33.313 1.00 97.25 93 PRO A CA 1
ATOM 711 C C . PRO A 1 93 ? -19.655 -2.577 32.311 1.00 97.25 93 PRO A C 1
ATOM 713 O O . PRO A 1 93 ? -19.927 -3.042 31.206 1.00 97.25 93 PRO A O 1
ATOM 716 N N . ALA A 1 94 ? -18.390 -2.483 32.731 1.00 96.69 94 ALA A N 1
ATOM 717 C CA . ALA A 1 94 ? -17.237 -2.805 31.880 1.00 96.69 94 ALA A CA 1
ATOM 718 C C . ALA A 1 94 ? -17.271 -4.231 31.292 1.00 96.69 94 ALA A C 1
ATOM 720 O O . ALA A 1 94 ? -16.726 -4.471 30.220 1.00 96.69 94 ALA A O 1
ATOM 721 N N . LYS A 1 95 ? -17.929 -5.182 31.972 1.00 97.12 95 LYS A N 1
ATOM 722 C CA . LYS A 1 95 ? -18.177 -6.525 31.425 1.00 97.12 95 LYS A CA 1
ATOM 723 C C . LYS A 1 95 ? -19.033 -6.455 30.155 1.00 97.12 95 LYS A C 1
ATOM 725 O O . LYS A 1 95 ? -18.683 -7.079 29.164 1.00 97.12 95 LYS A O 1
ATOM 730 N N . ARG A 1 96 ? -20.108 -5.660 30.179 1.00 97.50 96 ARG A N 1
ATOM 731 C CA . ARG A 1 96 ? -21.025 -5.496 29.050 1.00 97.50 96 ARG A CA 1
ATOM 732 C C . ARG A 1 96 ? -20.368 -4.750 27.890 1.00 97.50 96 ARG A C 1
ATOM 734 O O . ARG A 1 96 ? -20.509 -5.178 26.754 1.00 97.50 96 ARG A O 1
ATOM 741 N N . VAL A 1 97 ? -19.596 -3.701 28.180 1.00 97.12 97 VAL A N 1
ATOM 742 C CA . VAL A 1 97 ? -18.780 -3.007 27.166 1.00 97.12 97 VAL A CA 1
ATOM 743 C C . VAL A 1 97 ? -17.801 -3.984 26.501 1.00 97.12 97 VAL A C 1
ATOM 745 O O . VAL A 1 97 ? -17.680 -4.007 25.282 1.00 97.12 97 VAL A O 1
ATOM 748 N N . GLY A 1 98 ? -17.144 -4.839 27.293 1.00 96.88 98 GLY A N 1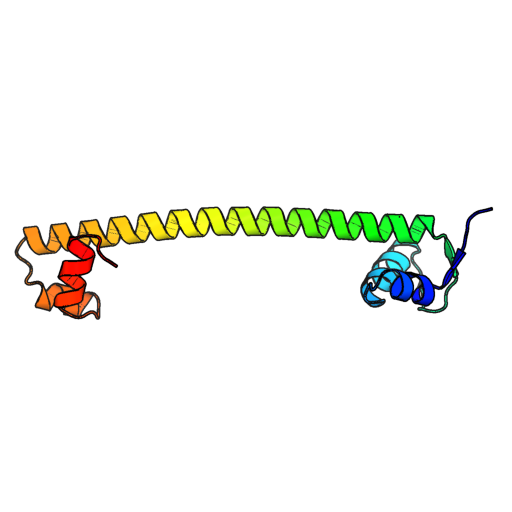
ATOM 749 C CA . GLY A 1 98 ? -16.235 -5.866 26.783 1.00 96.88 98 GLY A CA 1
ATOM 750 C C . GLY A 1 98 ? -16.930 -6.900 25.896 1.00 96.88 98 GLY A C 1
ATOM 751 O O . GLY A 1 98 ? -16.406 -7.232 24.841 1.00 96.88 98 GLY A O 1
ATOM 752 N N . GLU A 1 99 ? -18.131 -7.352 26.273 1.00 97.25 99 GLU A N 1
ATOM 753 C CA . GLU A 1 99 ? -18.958 -8.246 25.447 1.00 97.25 99 GLU A CA 1
ATOM 754 C C . GLU A 1 99 ? -19.303 -7.620 24.087 1.00 97.25 99 GLU A C 1
ATOM 756 O O . GLU A 1 99 ? -19.195 -8.298 23.070 1.00 97.25 99 GLU A O 1
ATOM 761 N N . VAL A 1 100 ? -19.675 -6.334 24.056 1.00 96.19 100 VAL A N 1
ATOM 762 C CA . VAL A 1 100 ? -19.999 -5.612 22.809 1.00 96.19 100 VAL A CA 1
ATOM 763 C C . VAL A 1 100 ? -18.768 -5.449 21.917 1.00 96.19 100 VAL A C 1
ATOM 765 O O . VAL A 1 100 ? -18.857 -5.623 20.707 1.00 96.19 100 VAL A O 1
ATOM 768 N N . LEU A 1 101 ? -17.616 -5.136 22.511 1.00 95.12 101 LEU A N 1
ATOM 769 C CA . LEU A 1 101 ? -16.364 -4.914 21.784 1.00 95.12 101 LEU A CA 1
ATOM 770 C C . LEU A 1 101 ? -15.589 -6.207 21.476 1.00 95.12 101 LEU A C 1
ATOM 772 O O . LEU A 1 101 ? -14.563 -6.149 20.805 1.00 95.12 101 LEU A O 1
ATOM 776 N N . GLY A 1 102 ? -16.027 -7.362 21.985 1.00 96.81 102 GLY A N 1
ATOM 777 C CA . GLY A 1 102 ? -15.301 -8.627 21.846 1.00 96.81 102 GLY A CA 1
ATOM 778 C C . GLY A 1 102 ? -13.961 -8.660 22.595 1.00 96.81 102 GLY A C 1
ATOM 779 O O . GLY A 1 102 ? -13.038 -9.357 22.179 1.00 96.81 102 GLY A O 1
ATOM 780 N N . VAL A 1 103 ? -13.825 -7.908 23.692 1.00 96.25 103 VAL A N 1
ATOM 781 C CA . VAL A 1 103 ? -12.579 -7.802 24.470 1.00 96.25 103 VAL A CA 1
ATOM 782 C C . VAL A 1 103 ? -12.789 -8.086 25.956 1.00 96.25 103 VAL A C 1
ATOM 784 O O . VAL A 1 103 ? -13.893 -8.026 26.495 1.00 96.25 103 VAL A O 1
ATOM 787 N N . SER A 1 104 ? -11.696 -8.378 26.663 1.00 97.25 104 SER A N 1
ATOM 788 C CA . SER A 1 104 ? -11.752 -8.623 28.105 1.00 97.25 104 SER A CA 1
ATOM 789 C C . SER A 1 104 ? -12.125 -7.360 28.891 1.00 97.25 104 SER A C 1
ATOM 791 O O . SER A 1 104 ? -11.826 -6.233 28.495 1.00 97.25 104 SER A O 1
ATOM 793 N N . ARG A 1 105 ? -12.696 -7.540 30.088 1.00 96.81 105 ARG A N 1
ATOM 794 C CA . ARG A 1 105 ? -12.966 -6.428 31.018 1.00 96.81 105 ARG A CA 1
ATOM 795 C C . ARG A 1 105 ? -11.705 -5.612 31.336 1.00 96.81 105 ARG A C 1
ATOM 797 O O . ARG A 1 105 ? -11.781 -4.395 31.467 1.00 96.81 105 ARG A O 1
ATOM 804 N N . ALA A 1 106 ? -10.553 -6.271 31.464 1.00 96.12 106 ALA A N 1
ATOM 805 C CA . ALA A 1 106 ? -9.278 -5.589 31.678 1.00 96.12 106 ALA A CA 1
ATOM 806 C C . ALA A 1 106 ? -8.921 -4.696 30.480 1.00 96.12 106 ALA A C 1
ATOM 808 O O . ALA A 1 106 ? -8.519 -3.547 30.670 1.00 96.12 106 ALA A O 1
ATOM 809 N N . ARG A 1 107 ? -9.152 -5.187 29.254 1.00 95.81 107 ARG A N 1
ATOM 810 C CA . ARG A 1 107 ? -8.912 -4.425 28.027 1.00 95.81 107 ARG A CA 1
ATOM 811 C C . ARG A 1 107 ? -9.795 -3.182 27.928 1.00 95.81 107 ARG A C 1
ATOM 813 O O . ARG A 1 107 ? -9.308 -2.140 27.512 1.00 95.81 107 ARG A O 1
ATOM 820 N N . VAL A 1 108 ? -11.047 -3.247 28.382 1.00 96.56 108 VAL A N 1
ATOM 821 C CA . VAL A 1 108 ? -11.935 -2.069 28.450 1.00 96.56 108 VAL A CA 1
ATOM 822 C C . VAL A 1 108 ? -11.326 -0.949 29.300 1.00 96.56 108 VAL A C 1
ATOM 824 O O . VAL A 1 108 ? -11.320 0.207 28.882 1.00 96.56 108 VAL A O 1
ATOM 827 N N . TYR A 1 109 ? -10.760 -1.266 30.469 1.00 95.56 109 TYR A N 1
ATOM 828 C CA . TYR A 1 109 ? -10.109 -0.250 31.305 1.00 95.56 109 TYR A CA 1
ATOM 829 C C . TYR A 1 109 ? -8.804 0.275 30.697 1.00 95.56 109 TYR A C 1
ATOM 831 O O . TYR A 1 109 ? -8.519 1.463 30.826 1.00 95.56 109 TYR A O 1
ATOM 839 N N . GLN A 1 110 ? -8.037 -0.567 29.999 1.00 94.81 110 GLN A N 1
ATOM 840 C CA . GLN A 1 110 ? -6.865 -0.113 29.245 1.00 94.81 110 GLN A CA 1
ATOM 841 C C . GLN A 1 110 ? -7.261 0.886 28.150 1.00 94.81 110 GLN A C 1
ATOM 843 O O . GLN A 1 110 ? -6.683 1.968 28.089 1.00 94.81 110 GLN A O 1
ATOM 848 N N . LEU A 1 111 ? -8.297 0.572 27.361 1.00 94.56 111 LEU A N 1
ATOM 849 C CA . LEU A 1 111 ? -8.839 1.465 26.330 1.00 94.56 111 LEU A CA 1
ATOM 850 C C . LEU A 1 111 ? -9.320 2.791 26.934 1.00 94.56 111 LEU A C 1
ATOM 852 O O . LEU A 1 111 ? -8.935 3.857 26.460 1.00 94.56 111 LEU A O 1
ATOM 856 N N . ARG A 1 112 ? -10.078 2.743 28.038 1.00 93.12 112 ARG A N 1
ATOM 857 C CA . ARG A 1 112 ? -10.513 3.941 28.779 1.00 93.12 112 ARG A CA 1
ATOM 858 C C . ARG A 1 112 ? -9.325 4.830 29.164 1.00 93.12 112 ARG A C 1
ATOM 860 O O . ARG A 1 112 ? -9.363 6.044 28.944 1.00 93.12 112 ARG A O 1
ATOM 867 N N . ASP A 1 113 ? -8.275 4.225 29.711 1.00 92.44 113 ASP A N 1
ATOM 868 C CA . ASP A 1 113 ? -7.077 4.914 30.200 1.00 92.44 113 ASP A CA 1
ATOM 869 C C . ASP A 1 113 ? -6.110 5.329 29.074 1.00 92.44 113 ASP A C 1
ATOM 871 O O . ASP A 1 113 ? -5.171 6.077 29.332 1.00 92.44 113 ASP A O 1
ATOM 875 N N . GLY A 1 114 ? -6.319 4.868 27.836 1.00 86.38 114 GLY A N 1
ATOM 876 C CA . GLY A 1 114 ? -5.419 5.132 26.704 1.00 86.38 114 GLY A CA 1
ATOM 877 C C . GLY A 1 114 ? -4.130 4.317 26.763 1.00 86.38 114 GLY A C 1
ATOM 878 O O . GLY A 1 114 ? -3.112 4.714 26.202 1.00 86.38 114 GLY A O 1
ATOM 879 N N . LYS A 1 115 ? -4.155 3.194 27.482 1.00 86.44 115 LYS A N 1
ATOM 880 C CA . LYS A 1 115 ? -3.021 2.282 27.628 1.00 86.44 115 LYS A CA 1
ATOM 881 C C . LYS A 1 115 ? -3.098 1.211 26.545 1.00 86.44 115 LYS A C 1
ATOM 883 O O . LYS A 1 115 ? -4.167 0.645 26.308 1.00 86.44 115 LYS A O 1
ATOM 888 N N . ARG A 1 116 ? -1.961 0.947 25.899 1.00 67.50 116 ARG A N 1
ATOM 889 C CA . ARG A 1 116 ? -1.807 -0.156 24.945 1.00 67.50 116 ARG A CA 1
ATOM 890 C C . ARG A 1 116 ? -1.561 -1.470 25.662 1.00 67.50 116 ARG A C 1
ATOM 892 O O . ARG A 1 116 ? -0.840 -1.468 26.681 1.00 67.50 116 ARG A O 1
#

Sequence (116 aa):
MPSTLTVRQYATAHSIPIEHLLGPLSERRDASVDSDAEVEVAELDEIRELMNTVAVEDLVDARDKLADARADLRAAEQDLQRAVREALAEGMPAKRVGEVLGVSRARVYQLRDGKR

Radius of gyration: 28.23 Å; chains: 1; bounding box: 54×19×67 Å

Foldseek 3Di:
DQDKDFLQVLCVVVVHDSVLQQVVVCVVVVHRHDRRDIDGVVVSVVSVVVVVVVVVVVVVVVVVVVVVVVVVVVVVLVVQLVVLLVCVVVPNQLCVVCVVVVHDSVVSVCSVVVHD

Secondary structure (DSSP, 8-state):
-PPEEEHHHHHHHHT--THHHHHHHHHHHTSPPPTT-EEEHHHHHHHHHHHHHHHHHHHHHHHHHHHHHHHHHHHHHHHHHHHHHHHHHTT--HHHHHHHHTS-HHHHHHHHHT--